Protein AF-W1YG05-F1 (afdb_monomer_lite)

Structure (mmCIF, N/CA/C/O backbone):
data_AF-W1YG05-F1
#
_entry.id   AF-W1YG05-F1
#
loop_
_atom_site.group_PDB
_atom_site.id
_atom_site.type_symbol
_atom_site.label_atom_id
_atom_site.label_alt_id
_atom_site.label_comp_id
_atom_site.label_asym_id
_atom_site.label_entity_id
_atom_site.label_seq_id
_atom_site.pdbx_PDB_ins_code
_atom_site.Cartn_x
_atom_site.Cartn_y
_atom_site.Cartn_z
_atom_site.occupancy
_atom_site.B_iso_or_equiv
_atom_site.auth_seq_id
_atom_site.auth_comp_id
_atom_site.auth_asym_id
_atom_site.auth_atom_id
_atom_site.pdbx_PDB_model_num
ATOM 1 N N . LEU A 1 1 ? -12.044 -5.659 29.227 1.00 74.81 1 LEU A N 1
ATOM 2 C CA . LEU A 1 1 ? -12.467 -5.992 27.845 1.00 74.81 1 LEU A CA 1
ATOM 3 C C . LEU A 1 1 ? -13.730 -5.254 27.378 1.00 74.81 1 LEU A C 1
ATOM 5 O O . LEU A 1 1 ? -13.878 -5.103 26.176 1.00 74.81 1 LEU A O 1
ATOM 9 N N . GLN A 1 2 ? -14.602 -4.736 28.264 1.00 90.19 2 GLN A N 1
ATOM 10 C CA . GLN A 1 2 ? -15.823 -4.007 27.854 1.00 90.19 2 GLN A CA 1
ATOM 11 C C . GLN A 1 2 ? -15.565 -2.844 26.875 1.00 90.19 2 GLN A C 1
ATOM 13 O O . GLN A 1 2 ? -16.298 -2.687 25.906 1.00 90.19 2 GLN A O 1
ATOM 18 N N . GLN A 1 3 ? -14.499 -2.061 27.085 1.00 93.12 3 GLN A N 1
ATOM 19 C CA . GLN A 1 3 ? -14.125 -0.984 26.158 1.00 93.12 3 GLN A CA 1
ATOM 20 C C . GLN A 1 3 ? -13.711 -1.514 24.778 1.00 93.12 3 GLN A C 1
ATOM 22 O O . GLN A 1 3 ? -14.113 -0.948 23.770 1.00 93.12 3 GLN A O 1
ATOM 27 N N . THR A 1 4 ? -12.947 -2.610 24.723 1.00 94.50 4 THR A N 1
ATOM 28 C CA . THR A 1 4 ? -12.506 -3.234 23.466 1.00 94.50 4 THR A CA 1
ATOM 29 C C . THR A 1 4 ? -13.691 -3.685 22.624 1.00 94.50 4 THR A C 1
ATOM 31 O O . THR A 1 4 ? -13.718 -3.386 21.440 1.00 94.50 4 THR A O 1
ATOM 34 N N . VAL A 1 5 ? -14.674 -4.348 23.243 1.00 95.75 5 VAL A N 1
ATOM 35 C CA . VAL A 1 5 ? -15.900 -4.792 22.559 1.00 95.75 5 VAL A CA 1
ATOM 36 C C . VAL A 1 5 ? -16.654 -3.588 22.003 1.00 95.75 5 VAL A C 1
ATOM 38 O O . VAL A 1 5 ? -16.897 -3.521 20.807 1.00 95.75 5 VAL A O 1
ATOM 41 N N . LYS A 1 6 ? -16.898 -2.570 22.838 1.00 95.88 6 LYS A N 1
ATOM 42 C CA . LYS A 1 6 ? -17.615 -1.360 22.416 1.00 95.88 6 LYS A CA 1
ATOM 43 C C . LYS A 1 6 ? -16.950 -0.658 21.225 1.00 95.88 6 LYS A C 1
ATOM 45 O O . LYS A 1 6 ? -17.640 -0.251 20.297 1.00 95.88 6 LYS A O 1
ATOM 50 N N . TYR A 1 7 ? -15.629 -0.480 21.253 1.00 96.50 7 TYR A N 1
ATOM 51 C CA . TYR A 1 7 ? -14.919 0.177 20.151 1.00 96.50 7 TYR A CA 1
ATOM 52 C C . TYR A 1 7 ? -14.794 -0.717 18.913 1.00 96.50 7 TYR A C 1
ATOM 54 O O . TYR A 1 7 ? -14.781 -0.197 17.800 1.00 96.50 7 TYR A O 1
ATOM 62 N N . ALA A 1 8 ? -14.726 -2.040 19.087 1.00 95.44 8 ALA A N 1
ATOM 63 C CA . ALA A 1 8 ? -14.755 -2.980 17.973 1.00 95.44 8 ALA A CA 1
ATOM 64 C C . ALA A 1 8 ? -16.102 -2.932 17.241 1.00 95.44 8 ALA A C 1
ATOM 66 O O . ALA A 1 8 ? -16.101 -2.853 16.016 1.00 95.44 8 ALA A O 1
ATOM 67 N N . ASP A 1 9 ? -17.218 -2.878 17.972 1.00 96.12 9 ASP A N 1
ATOM 68 C CA . ASP A 1 9 ? -18.557 -2.743 17.384 1.00 96.12 9 ASP A CA 1
ATOM 69 C C . ASP A 1 9 ? -18.680 -1.432 16.590 1.00 96.12 9 ASP A C 1
ATOM 71 O O . ASP A 1 9 ? -19.104 -1.433 15.437 1.00 96.12 9 ASP A O 1
ATOM 75 N N . GLN A 1 10 ? -18.199 -0.315 17.152 1.00 96.50 10 GLN A N 1
ATOM 76 C CA . GLN A 1 10 ? -18.186 0.978 16.454 1.00 96.50 10 GLN A CA 1
ATOM 77 C C . GLN A 1 10 ? -17.341 0.957 15.171 1.00 96.50 10 GLN A C 1
ATOM 79 O O . GLN A 1 10 ? -17.744 1.516 14.151 1.00 96.50 10 GLN A O 1
ATOM 84 N N . ALA A 1 11 ? -16.165 0.326 15.211 1.00 96.94 11 ALA A N 1
ATOM 85 C CA . ALA A 1 11 ? -15.314 0.185 14.033 1.00 96.94 11 ALA A 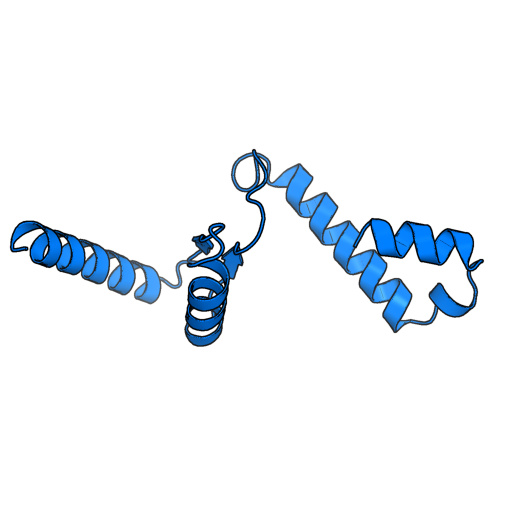CA 1
ATOM 86 C C . ALA A 1 11 ? -15.955 -0.730 12.980 1.00 96.94 11 ALA A C 1
ATOM 88 O O . ALA A 1 11 ? -15.848 -0.456 11.785 1.00 96.94 11 ALA A O 1
ATOM 89 N N . TYR A 1 12 ? -16.634 -1.793 13.415 1.00 96.25 12 TYR A N 1
ATOM 90 C CA . TYR A 1 12 ? -17.343 -2.712 12.534 1.00 96.25 12 TYR A CA 1
ATOM 91 C C . TYR A 1 12 ? -18.486 -2.015 11.793 1.00 96.25 12 TYR A C 1
ATOM 93 O O . TYR A 1 12 ? -18.567 -2.133 10.571 1.00 96.25 12 TYR A O 1
ATOM 101 N N . ASP A 1 13 ? -19.315 -1.242 12.498 1.00 97.38 13 ASP A N 1
ATOM 102 C CA . ASP A 1 13 ? -20.405 -0.481 11.880 1.00 97.38 13 ASP A CA 1
ATOM 103 C C . ASP A 1 13 ? -19.875 0.503 10.830 1.00 97.38 13 ASP A C 1
ATOM 105 O O . ASP A 1 13 ? -20.363 0.523 9.700 1.00 97.38 13 ASP A O 1
ATOM 109 N N . PHE A 1 14 ? -18.807 1.243 11.149 1.00 97.06 14 PHE A N 1
ATOM 110 C CA . PHE A 1 14 ? -18.161 2.137 10.185 1.00 97.06 14 PHE A CA 1
ATOM 111 C C . PHE A 1 14 ? -17.643 1.387 8.950 1.00 97.06 14 PHE A C 1
ATOM 113 O O . PHE A 1 14 ? -17.847 1.831 7.822 1.00 97.06 14 PHE A O 1
ATOM 120 N N . MET A 1 15 ? -16.981 0.245 9.150 1.00 96.19 15 MET A N 1
ATOM 121 C CA . MET A 1 15 ? -16.439 -0.559 8.053 1.00 96.19 15 MET A CA 1
ATOM 122 C C . MET A 1 15 ? -17.534 -1.150 7.167 1.00 96.19 15 MET A C 1
ATOM 124 O O . MET A 1 15 ? -17.372 -1.178 5.947 1.00 96.19 15 MET A O 1
ATOM 128 N N . ARG A 1 16 ? -18.650 -1.594 7.757 1.00 95.75 16 ARG A N 1
ATOM 129 C CA . ARG A 1 16 ? -19.825 -2.075 7.022 1.00 95.75 16 ARG A CA 1
ATOM 130 C C . ARG A 1 16 ? -20.388 -0.970 6.136 1.00 95.75 16 ARG A C 1
ATOM 132 O O . ARG A 1 16 ? -20.614 -1.200 4.951 1.00 95.75 16 ARG A O 1
ATOM 139 N N . ASP A 1 17 ? -20.579 0.219 6.696 1.00 97.31 17 ASP A N 1
ATOM 140 C C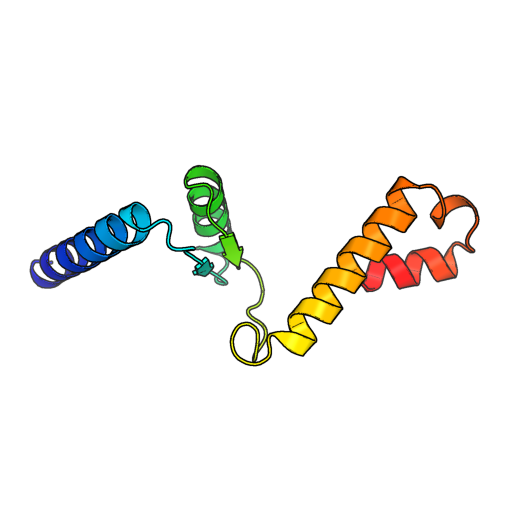A . ASP A 1 17 ? -21.153 1.345 5.966 1.00 97.31 17 ASP A CA 1
ATOM 141 C C . ASP A 1 17 ? -20.186 1.845 4.875 1.00 97.31 17 ASP 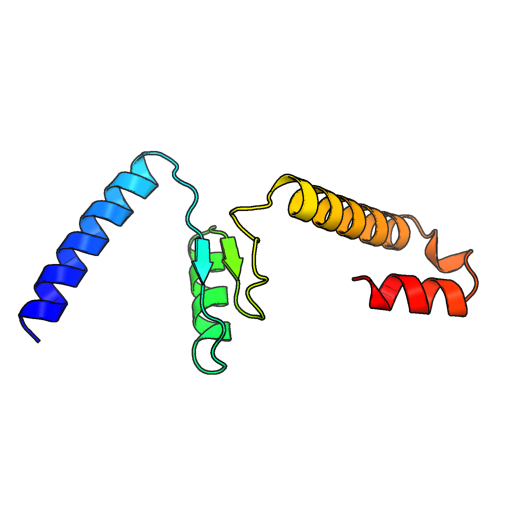A C 1
ATOM 143 O O . ASP A 1 17 ? -20.611 2.149 3.763 1.00 97.31 17 ASP A O 1
ATOM 147 N N . ALA A 1 18 ? -18.874 1.865 5.132 1.00 96.31 18 ALA A N 1
ATOM 148 C CA . ALA A 1 18 ? -17.864 2.190 4.123 1.00 96.31 18 ALA A CA 1
ATOM 149 C C . ALA A 1 18 ? -17.854 1.173 2.968 1.00 96.31 18 ALA A C 1
ATOM 151 O O . ALA A 1 18 ? -17.850 1.567 1.802 1.00 96.31 18 ALA A O 1
ATOM 152 N N . ALA A 1 19 ? -17.904 -0.125 3.280 1.00 94.56 19 ALA A N 1
ATOM 153 C CA . ALA A 1 19 ? -17.961 -1.183 2.275 1.00 94.56 19 ALA A CA 1
ATOM 154 C C . ALA A 1 19 ? -19.245 -1.114 1.433 1.00 94.56 19 ALA A C 1
ATOM 156 O O . ALA A 1 19 ? -19.187 -1.308 0.224 1.00 94.56 19 ALA A O 1
ATOM 157 N N . ALA A 1 20 ? -20.387 -0.775 2.042 1.00 96.06 20 ALA A N 1
ATOM 158 C CA . ALA A 1 20 ? -21.651 -0.578 1.327 1.00 96.06 20 ALA A CA 1
ATOM 159 C C . ALA A 1 20 ? -21.623 0.615 0.350 1.00 96.06 20 ALA A C 1
ATOM 161 O O . ALA A 1 20 ? -22.423 0.658 -0.579 1.00 96.06 20 ALA A O 1
ATOM 162 N N . ASN A 1 21 ? -20.706 1.567 0.553 1.00 96.25 21 ASN A N 1
ATOM 163 C CA . ASN A 1 21 ? -20.478 2.717 -0.323 1.00 96.25 21 ASN A CA 1
ATOM 164 C C . ASN A 1 21 ? -19.301 2.503 -1.298 1.00 96.25 21 ASN A C 1
ATOM 166 O O . ASN A 1 21 ? -18.733 3.481 -1.787 1.00 96.25 21 ASN A O 1
ATOM 170 N N . ASP A 1 22 ? -18.892 1.251 -1.536 1.00 93.94 22 ASP A N 1
ATOM 171 C CA . ASP A 1 22 ? -17.770 0.880 -2.414 1.00 93.94 22 ASP A CA 1
ATOM 172 C C . ASP A 1 22 ? -16.441 1.575 -2.055 1.00 93.94 22 ASP A C 1
ATOM 174 O O . ASP A 1 22 ? -15.580 1.828 -2.906 1.00 93.94 22 ASP A O 1
ATOM 178 N N . ALA A 1 23 ? -16.246 1.903 -0.773 1.00 94.88 23 ALA A N 1
ATOM 179 C CA . ALA A 1 23 ? -15.009 2.519 -0.325 1.00 94.88 23 ALA A CA 1
ATOM 180 C C . ALA A 1 23 ? -13.827 1.553 -0.482 1.00 94.88 23 ALA A C 1
ATOM 182 O O . ALA A 1 23 ? -13.892 0.371 -0.139 1.00 94.88 23 ALA A O 1
ATOM 183 N N . VAL A 1 24 ? -12.700 2.093 -0.944 1.00 94.38 24 VAL A N 1
ATOM 184 C CA . VAL A 1 24 ? -11.447 1.346 -1.039 1.00 94.38 24 VAL A CA 1
ATOM 185 C C . VAL A 1 24 ? -10.751 1.340 0.319 1.00 94.38 24 VAL A C 1
ATOM 187 O O . VAL A 1 24 ? -10.416 2.396 0.860 1.00 94.38 24 VAL A O 1
ATOM 190 N N . ILE A 1 25 ? -10.491 0.147 0.849 1.00 95.44 25 ILE A N 1
ATOM 191 C CA . ILE A 1 25 ? -9.872 -0.053 2.159 1.00 95.44 25 ILE A CA 1
ATOM 192 C C . ILE A 1 25 ? -8.418 -0.489 1.966 1.00 95.44 25 ILE A C 1
ATOM 194 O O . ILE A 1 25 ? -8.111 -1.375 1.168 1.00 95.44 25 ILE A O 1
ATOM 198 N N . LEU A 1 26 ? -7.513 0.131 2.725 1.00 95.62 26 LEU A N 1
ATOM 199 C CA . LEU A 1 26 ? -6.093 -0.208 2.729 1.00 95.62 26 LEU A CA 1
ATOM 200 C C . LEU A 1 26 ? -5.700 -0.860 4.055 1.00 95.62 26 LEU A C 1
ATOM 202 O O . LEU A 1 26 ? -5.689 -0.219 5.104 1.00 95.62 26 LEU A O 1
ATOM 206 N N . PHE A 1 27 ? -5.310 -2.124 3.983 1.00 96.81 27 PHE A N 1
ATOM 207 C CA . PHE A 1 27 ? -4.793 -2.897 5.101 1.00 96.81 27 PHE A CA 1
ATOM 208 C C . PHE A 1 27 ? -3.297 -2.617 5.296 1.00 96.81 27 PHE A C 1
ATOM 210 O O . PHE A 1 27 ? -2.520 -2.644 4.343 1.00 96.81 27 PHE A O 1
ATOM 217 N N . VAL A 1 28 ? -2.852 -2.342 6.525 1.00 96.50 28 VAL A N 1
ATOM 218 C CA . VAL A 1 28 ? -1.445 -1.999 6.794 1.00 96.50 28 VAL A CA 1
ATOM 219 C C . VAL A 1 28 ? -0.918 -2.789 7.981 1.00 96.50 28 VAL A C 1
ATOM 221 O O . VAL A 1 28 ? -1.415 -2.664 9.097 1.00 96.50 28 VAL A O 1
ATOM 224 N N . GLY A 1 29 ? 0.136 -3.569 7.753 1.00 96.62 29 GLY A N 1
ATOM 225 C CA . GLY A 1 29 ? 0.739 -4.418 8.775 1.00 96.62 29 GLY A CA 1
ATOM 226 C C . GLY A 1 29 ? 2.171 -4.778 8.434 1.00 96.62 29 GLY A C 1
ATOM 227 O O . GLY A 1 29 ? 2.423 -5.782 7.793 1.00 96.62 29 GLY A O 1
ATOM 228 N N . THR A 1 30 ? 3.124 -3.966 8.880 1.00 95.56 30 THR A N 1
ATOM 229 C CA . THR A 1 30 ? 4.541 -4.091 8.488 1.00 95.56 30 THR A CA 1
ATOM 230 C C . THR A 1 30 ? 5.380 -4.929 9.459 1.00 95.56 30 THR A C 1
ATOM 232 O O . THR A 1 30 ? 6.552 -5.216 9.213 1.00 95.56 30 THR A O 1
ATOM 235 N N . LYS A 1 31 ? 4.801 -5.302 10.607 1.00 96.31 31 LYS A N 1
ATOM 236 C CA . LYS A 1 31 ? 5.460 -6.148 11.609 1.00 96.31 31 LYS A CA 1
ATOM 237 C C . LYS A 1 31 ? 5.483 -7.590 11.123 1.00 96.31 31 LYS A C 1
ATOM 239 O O . LYS A 1 31 ? 4.472 -8.074 10.629 1.00 96.31 31 LYS A O 1
ATOM 244 N N . LYS A 1 32 ? 6.583 -8.308 11.374 1.00 93.62 32 LYS A N 1
ATOM 245 C CA . LYS A 1 32 ? 6.746 -9.714 10.959 1.00 93.62 32 LYS A CA 1
ATOM 246 C C . LYS A 1 32 ? 5.587 -10.616 11.398 1.00 93.62 32 LYS A C 1
ATOM 248 O O . LYS A 1 32 ? 5.180 -11.476 10.641 1.00 93.62 32 LYS A O 1
ATOM 253 N N . GLN A 1 33 ? 5.036 -10.394 12.591 1.00 94.94 33 GLN A N 1
ATOM 254 C CA . GLN A 1 33 ? 3.928 -11.188 13.137 1.00 94.94 33 GLN A CA 1
ATOM 255 C C . GLN A 1 33 ? 2.574 -10.895 12.474 1.00 94.94 33 GLN A C 1
ATOM 257 O O . GLN A 1 33 ? 1.652 -11.687 12.612 1.00 94.94 33 GLN A O 1
ATOM 262 N N . ALA A 1 34 ? 2.434 -9.742 11.818 1.00 94.56 34 ALA A N 1
ATOM 263 C CA . ALA A 1 34 ? 1.180 -9.283 11.224 1.00 94.56 34 ALA A CA 1
ATOM 264 C C . ALA A 1 34 ? 1.217 -9.274 9.690 1.00 94.56 34 ALA A C 1
ATOM 266 O O . ALA A 1 34 ? 0.164 -9.224 9.070 1.00 94.56 34 ALA A O 1
ATOM 267 N N . ALA A 1 35 ? 2.405 -9.305 9.082 1.00 95.12 35 ALA A N 1
ATOM 268 C CA . ALA A 1 35 ? 2.583 -9.135 7.644 1.00 95.12 35 ALA A CA 1
ATOM 269 C C . ALA A 1 35 ? 1.809 -10.174 6.823 1.00 95.12 35 ALA A C 1
ATOM 271 O O . ALA A 1 35 ? 1.115 -9.806 5.875 1.00 95.12 35 ALA A O 1
ATOM 272 N N . ASP A 1 36 ? 1.893 -11.445 7.214 1.00 96.00 36 ASP A N 1
ATOM 273 C CA . ASP A 1 36 ? 1.235 -12.531 6.487 1.00 96.00 36 ASP A CA 1
ATOM 274 C C . ASP A 1 36 ? -0.281 -12.499 6.709 1.00 96.00 36 ASP A C 1
ATOM 276 O O . ASP A 1 36 ? -1.038 -12.480 5.744 1.00 96.00 36 ASP A O 1
ATOM 280 N N . ALA A 1 37 ? -0.724 -12.351 7.963 1.00 97.00 37 ALA A N 1
ATOM 281 C CA . ALA A 1 37 ? -2.145 -12.275 8.311 1.00 97.00 37 ALA A CA 1
ATOM 282 C C . ALA A 1 37 ? -2.863 -11.098 7.625 1.00 97.00 37 ALA A C 1
ATOM 284 O O . ALA A 1 37 ? -3.978 -11.233 7.132 1.00 97.00 37 ALA A O 1
ATOM 285 N N . VAL A 1 38 ? -2.216 -9.930 7.563 1.00 96.88 38 VAL A N 1
ATOM 286 C CA . VAL A 1 38 ? -2.777 -8.741 6.908 1.00 96.88 38 VAL A CA 1
ATOM 287 C C . VAL A 1 38 ? -2.874 -8.930 5.396 1.00 96.88 38 VAL A C 1
ATOM 289 O O . VAL A 1 38 ? -3.852 -8.487 4.798 1.00 96.88 38 VAL A O 1
ATOM 292 N N . ALA A 1 39 ? -1.885 -9.576 4.775 1.00 97.00 39 ALA A N 1
ATOM 293 C CA . ALA A 1 39 ? -1.923 -9.862 3.345 1.00 97.00 39 ALA A CA 1
ATOM 294 C C . ALA A 1 39 ? -3.018 -10.882 3.002 1.00 97.00 39 ALA A C 1
ATOM 296 O O . ALA A 1 39 ? -3.788 -10.659 2.071 1.00 97.00 39 ALA A O 1
ATOM 297 N N . GLU A 1 40 ? -3.112 -11.965 3.772 1.00 97.50 40 GLU A N 1
ATOM 298 C CA . GLU A 1 40 ? -4.102 -13.023 3.574 1.00 97.50 40 GLU A CA 1
ATOM 299 C C . GLU A 1 40 ? -5.536 -12.491 3.685 1.00 97.50 40 GLU A C 1
ATOM 301 O O . GLU A 1 40 ? -6.337 -12.671 2.766 1.00 97.50 40 GLU A O 1
ATOM 306 N N . GLU A 1 41 ? -5.850 -11.762 4.759 1.00 96.69 41 GLU A N 1
ATOM 307 C CA . GLU A 1 41 ? -7.206 -11.248 4.976 1.00 96.69 41 GLU A CA 1
ATOM 308 C C . GLU A 1 41 ? -7.580 -10.142 3.982 1.00 96.69 41 GLU A C 1
ATOM 310 O O . GLU A 1 41 ? -8.725 -10.078 3.534 1.00 96.69 41 GLU A O 1
ATOM 315 N N . ALA A 1 42 ? -6.626 -9.303 3.566 1.00 96.88 42 ALA A N 1
ATOM 316 C CA . ALA A 1 42 ? -6.885 -8.304 2.532 1.00 96.88 42 ALA A CA 1
ATOM 317 C C . ALA A 1 42 ? -7.200 -8.953 1.177 1.00 96.88 42 ALA A C 1
ATOM 319 O O . ALA A 1 42 ? -8.154 -8.546 0.515 1.00 96.88 42 ALA A O 1
ATOM 320 N N . VAL A 1 43 ? -6.451 -9.992 0.785 1.00 96.94 43 VAL A N 1
ATOM 321 C CA . VAL A 1 43 ? -6.717 -10.752 -0.447 1.00 96.94 43 VAL A CA 1
ATOM 322 C C . VAL A 1 43 ? -8.073 -11.448 -0.368 1.00 96.94 43 VAL A C 1
ATOM 324 O O . VAL A 1 43 ? -8.853 -11.367 -1.316 1.00 96.94 43 VAL A O 1
ATOM 327 N N . ARG A 1 44 ? -8.394 -12.070 0.771 1.00 96.69 44 ARG A N 1
ATOM 328 C CA . ARG A 1 44 ? -9.696 -12.705 1.009 1.00 96.69 44 ARG A CA 1
ATOM 329 C C . ARG A 1 44 ? -10.856 -11.709 0.924 1.00 96.69 44 ARG A C 1
ATOM 331 O O . ARG A 1 44 ? -11.911 -12.054 0.400 1.00 96.69 44 ARG A O 1
ATOM 338 N N . ALA A 1 45 ? -10.659 -10.488 1.415 1.00 94.06 45 ALA A N 1
ATOM 339 C CA . ALA A 1 45 ? -11.640 -9.408 1.346 1.00 94.06 45 ALA A CA 1
ATOM 340 C C . ALA A 1 45 ? -11.670 -8.681 -0.015 1.00 94.06 45 ALA A C 1
ATOM 342 O O . ALA A 1 45 ? -12.509 -7.803 -0.210 1.00 94.06 45 ALA A O 1
ATOM 343 N N . GLY A 1 46 ? -10.764 -9.003 -0.948 1.00 94.88 46 GLY A N 1
ATOM 344 C CA . GLY A 1 46 ? -10.647 -8.314 -2.238 1.00 94.88 46 GLY A CA 1
ATOM 345 C C . GLY A 1 46 ? -10.154 -6.865 -2.131 1.00 94.88 46 GLY A C 1
ATOM 346 O O . GLY A 1 46 ? -10.454 -6.048 -2.998 1.00 94.88 46 GLY A O 1
ATOM 347 N N . GLN A 1 47 ? -9.426 -6.530 -1.065 1.00 96.00 47 GLN A N 1
ATOM 348 C CA . GLN A 1 47 ? -8.945 -5.182 -0.755 1.00 96.00 47 GLN A CA 1
ATOM 349 C C . GLN A 1 47 ? -7.416 -5.079 -0.875 1.00 96.00 47 GLN A C 1
ATOM 351 O O . GLN A 1 47 ? -6.700 -6.069 -1.033 1.00 96.00 47 GLN A O 1
ATOM 356 N N . TYR A 1 48 ? -6.892 -3.854 -0.813 1.00 95.62 48 TYR A N 1
ATOM 357 C CA . TYR A 1 48 ? -5.463 -3.585 -0.991 1.00 95.62 48 TYR A CA 1
ATOM 358 C C . TYR A 1 48 ? -4.708 -3.644 0.340 1.00 95.62 48 TYR A C 1
ATOM 360 O O . TYR A 1 48 ? -5.266 -3.343 1.395 1.00 95.62 48 TYR A O 1
ATOM 368 N N . PHE A 1 49 ? -3.411 -3.969 0.301 1.00 96.94 49 PHE A N 1
ATOM 369 C CA . PHE A 1 49 ? -2.589 -4.055 1.509 1.00 96.94 49 PHE A CA 1
ATOM 370 C C . PHE A 1 49 ? -1.145 -3.576 1.335 1.00 96.94 49 PHE A C 1
ATOM 372 O O . PHE A 1 49 ? -0.589 -3.557 0.238 1.00 96.94 49 PHE A O 1
ATOM 379 N N . ILE A 1 50 ? -0.520 -3.233 2.464 1.00 96.00 50 ILE A N 1
ATOM 380 C CA . ILE A 1 50 ? 0.919 -3.007 2.619 1.00 96.00 50 ILE A CA 1
ATOM 381 C C . ILE A 1 50 ? 1.404 -3.829 3.817 1.00 96.00 50 ILE A C 1
ATOM 383 O O . ILE A 1 50 ? 1.163 -3.474 4.973 1.00 96.00 50 ILE A O 1
ATOM 387 N N . ASN A 1 51 ? 2.126 -4.913 3.533 1.00 96.12 51 ASN A N 1
ATOM 388 C CA . ASN A 1 51 ? 2.698 -5.813 4.541 1.00 96.12 51 ASN A CA 1
ATOM 389 C C . ASN A 1 51 ? 4.231 -5.720 4.683 1.00 96.12 51 ASN A C 1
ATOM 391 O O . ASN A 1 51 ? 4.820 -6.320 5.576 1.00 96.12 51 ASN A O 1
ATOM 395 N N . HIS A 1 52 ? 4.887 -4.948 3.814 1.00 92.25 52 HIS A N 1
ATOM 396 C CA . HIS A 1 52 ? 6.329 -4.703 3.856 1.00 92.25 52 HIS A CA 1
ATOM 397 C C . HIS A 1 52 ? 6.617 -3.323 4.454 1.00 92.25 52 HIS A C 1
ATOM 399 O O . HIS A 1 52 ? 6.163 -2.999 5.543 1.00 92.25 52 HIS A O 1
ATOM 405 N N . ARG A 1 53 ? 7.382 -2.471 3.770 1.00 93.06 53 ARG A N 1
ATOM 406 C CA . ARG A 1 53 ? 7.725 -1.136 4.255 1.00 93.06 53 ARG A CA 1
ATOM 407 C C . ARG A 1 53 ? 6.698 -0.113 3.780 1.00 93.06 53 ARG A C 1
ATOM 409 O O . ARG A 1 53 ? 6.519 0.071 2.581 1.00 93.06 53 ARG A O 1
ATOM 416 N N . TRP A 1 54 ? 6.120 0.634 4.718 1.00 92.50 54 TRP A N 1
ATOM 417 C CA . TRP A 1 54 ? 5.382 1.852 4.398 1.00 92.50 54 TRP A CA 1
ATOM 418 C C . TRP A 1 54 ? 6.363 2.970 4.034 1.00 92.50 54 TRP A C 1
ATOM 420 O O . TRP A 1 54 ? 7.185 3.384 4.857 1.00 92.50 54 TRP A O 1
ATOM 430 N N . LEU A 1 55 ? 6.302 3.456 2.796 1.00 90.88 55 LEU A N 1
ATOM 431 C CA . LEU A 1 55 ? 7.115 4.589 2.368 1.00 90.88 55 LEU A CA 1
ATOM 432 C C . LEU A 1 55 ? 6.447 5.895 2.812 1.00 90.88 55 LEU A C 1
ATOM 434 O O . LEU A 1 55 ? 5.248 6.104 2.612 1.00 90.88 55 LEU A O 1
ATOM 438 N N . GLY A 1 56 ? 7.223 6.796 3.412 1.00 93.19 56 GLY A N 1
ATOM 439 C CA . GLY A 1 56 ? 6.739 8.140 3.721 1.00 93.19 56 GLY A CA 1
ATOM 440 C C . GLY A 1 56 ? 6.225 8.815 2.447 1.00 93.19 56 GLY A C 1
ATOM 441 O O . GLY A 1 56 ? 6.882 8.761 1.410 1.00 93.19 56 GLY A O 1
ATOM 442 N N . GLY A 1 57 ? 5.031 9.404 2.509 1.00 93.00 57 GLY A N 1
ATOM 443 C CA . GLY A 1 57 ? 4.401 10.024 1.343 1.00 93.00 57 GLY A CA 1
ATOM 444 C C . GLY A 1 57 ? 3.567 9.093 0.459 1.00 93.00 57 GLY A C 1
ATOM 445 O O . GLY A 1 57 ? 3.102 9.549 -0.578 1.00 93.00 57 GLY A O 1
ATOM 446 N N . THR A 1 58 ? 3.333 7.831 0.851 1.00 91.25 58 THR A N 1
ATOM 447 C CA . THR A 1 58 ? 2.525 6.881 0.050 1.00 91.25 58 THR A CA 1
ATOM 448 C C . THR A 1 58 ? 1.134 7.430 -0.297 1.00 91.25 58 THR A C 1
ATOM 450 O O . THR A 1 58 ? 0.705 7.312 -1.440 1.00 91.25 58 THR A O 1
ATOM 453 N N . LEU A 1 59 ? 0.457 8.076 0.660 1.00 92.56 59 LEU A N 1
ATOM 454 C CA . LEU A 1 59 ? -0.863 8.684 0.435 1.00 92.56 59 LEU A CA 1
ATOM 455 C C . LEU A 1 59 ? -0.793 10.177 0.092 1.00 92.56 59 LEU A C 1
ATOM 457 O O . LEU A 1 59 ? -1.621 10.676 -0.659 1.00 92.56 59 LEU A O 1
ATOM 461 N N . THR A 1 60 ? 0.193 10.904 0.624 1.00 95.19 60 THR A N 1
ATOM 462 C CA . THR A 1 60 ? 0.255 12.369 0.489 1.00 95.19 60 THR A CA 1
ATOM 463 C C . THR A 1 60 ? 1.004 12.842 -0.758 1.00 95.19 60 THR A C 1
ATOM 465 O O . THR A 1 60 ? 0.767 13.952 -1.219 1.00 95.19 60 THR A O 1
ATOM 468 N N . ASN A 1 61 ? 1.879 12.014 -1.341 1.00 94.50 61 ASN A N 1
ATOM 469 C CA . ASN A 1 61 ? 2.607 12.306 -2.579 1.00 94.50 61 ASN A CA 1
ATOM 470 C C . ASN A 1 61 ? 2.216 11.328 -3.697 1.00 94.50 61 ASN A C 1
ATOM 472 O O . ASN A 1 61 ? 3.040 10.583 -4.240 1.00 94.50 61 ASN A O 1
ATOM 476 N N . TRP A 1 62 ? 0.931 11.333 -4.045 1.00 92.25 62 TRP A N 1
ATOM 477 C CA . TRP A 1 62 ? 0.380 10.391 -5.013 1.00 92.25 62 TRP A CA 1
ATOM 478 C C . TRP A 1 62 ? 0.999 10.526 -6.411 1.00 92.25 62 TRP A C 1
ATOM 480 O O . TRP A 1 62 ? 1.304 9.517 -7.039 1.00 92.25 62 TRP A O 1
ATOM 490 N N . GLY A 1 63 ? 1.298 11.748 -6.868 1.00 94.50 63 GLY A N 1
ATOM 491 C CA . GLY A 1 63 ? 1.893 11.974 -8.192 1.00 94.50 63 GLY A CA 1
ATOM 492 C C . GLY A 1 63 ? 3.240 11.266 -8.389 1.00 94.50 63 GLY A C 1
ATOM 493 O O . GLY A 1 63 ? 3.499 10.699 -9.452 1.00 94.50 63 GLY A O 1
ATOM 494 N N . THR A 1 64 ? 4.096 11.227 -7.362 1.00 93.94 64 THR A N 1
ATOM 495 C CA . THR A 1 64 ? 5.359 10.471 -7.426 1.00 93.94 64 THR A CA 1
ATOM 496 C C . THR A 1 64 ? 5.131 8.966 -7.313 1.00 93.94 64 THR A C 1
ATOM 498 O O . THR A 1 64 ? 5.785 8.194 -8.017 1.00 93.94 64 THR A O 1
ATOM 501 N N . ILE A 1 65 ? 4.203 8.533 -6.457 1.00 93.31 65 ILE A N 1
ATOM 502 C CA . ILE A 1 65 ? 3.877 7.111 -6.289 1.00 93.31 65 ILE A CA 1
ATOM 50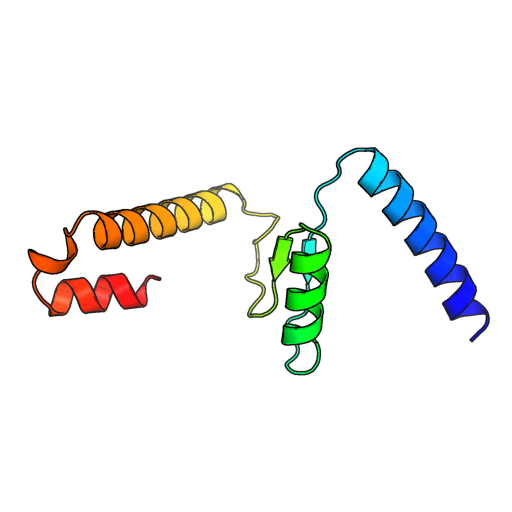3 C C . ILE A 1 65 ? 3.304 6.524 -7.584 1.00 93.31 65 ILE A C 1
ATOM 505 O O . ILE A 1 65 ? 3.767 5.475 -8.027 1.00 93.31 65 ILE A O 1
ATOM 509 N N . GLN A 1 66 ? 2.403 7.236 -8.264 1.00 92.88 66 GLN A N 1
ATOM 510 C CA . GLN A 1 66 ? 1.859 6.830 -9.561 1.00 92.88 66 GLN A CA 1
ATOM 511 C C . GLN A 1 66 ? 2.952 6.634 -10.612 1.00 92.88 66 GLN A C 1
ATOM 513 O O . GLN A 1 66 ? 2.943 5.624 -11.313 1.00 92.88 66 GLN A O 1
ATOM 518 N N . LYS A 1 67 ? 3.930 7.548 -10.695 1.00 95.19 67 LYS A N 1
ATOM 519 C CA . LYS A 1 67 ? 5.072 7.406 -11.616 1.00 95.19 67 LYS A CA 1
ATOM 520 C C . LYS A 1 67 ? 5.888 6.146 -11.322 1.00 95.19 67 LYS A C 1
ATOM 522 O O . LYS A 1 67 ? 6.280 5.445 -12.250 1.00 95.19 67 LYS A O 1
ATOM 527 N N . ARG A 1 68 ? 6.109 5.819 -10.043 1.00 92.44 68 ARG A N 1
ATOM 528 C CA . ARG A 1 68 ? 6.806 4.581 -9.652 1.00 92.44 68 ARG A CA 1
ATOM 529 C C . ARG A 1 68 ? 6.003 3.328 -10.000 1.00 92.44 68 ARG A C 1
ATOM 531 O O . ARG A 1 68 ? 6.580 2.372 -10.503 1.00 92.44 68 ARG A O 1
ATOM 538 N N . ILE A 1 69 ? 4.685 3.348 -9.798 1.00 93.06 69 ILE A N 1
ATOM 539 C CA . ILE A 1 69 ? 3.798 2.243 -10.194 1.00 93.06 69 ILE A CA 1
ATOM 540 C C . ILE A 1 69 ? 3.807 2.064 -11.717 1.00 93.06 69 ILE A C 1
ATOM 542 O O . ILE A 1 69 ? 3.894 0.937 -12.199 1.00 93.06 69 ILE A O 1
ATOM 546 N N . ALA A 1 70 ? 3.750 3.156 -12.484 1.00 95.56 70 ALA A N 1
ATOM 547 C CA . ALA A 1 70 ? 3.821 3.108 -13.943 1.00 95.56 70 ALA A CA 1
ATOM 548 C C . ALA A 1 70 ? 5.149 2.501 -14.418 1.00 95.56 70 ALA A C 1
ATOM 550 O O . ALA A 1 70 ? 5.140 1.605 -15.259 1.00 95.56 70 ALA A O 1
ATOM 551 N N . ARG A 1 71 ? 6.270 2.909 -13.810 1.00 95.00 71 ARG A N 1
ATOM 552 C CA . ARG A 1 71 ? 7.589 2.330 -14.088 1.00 95.00 71 ARG A CA 1
ATOM 553 C C . ARG A 1 71 ? 7.650 0.836 -13.763 1.00 95.00 71 ARG A C 1
ATOM 555 O O . ARG A 1 71 ? 8.188 0.068 -14.550 1.00 95.00 71 ARG A O 1
ATOM 562 N N . LEU A 1 72 ? 7.067 0.404 -12.644 1.00 94.44 72 LEU A N 1
ATOM 563 C CA . LEU A 1 72 ? 6.990 -1.017 -12.296 1.00 94.44 72 LEU A CA 1
ATOM 564 C C . LEU A 1 72 ? 6.200 -1.818 -13.344 1.00 94.44 72 LEU A C 1
ATOM 566 O O . LEU A 1 72 ? 6.622 -2.904 -13.733 1.00 94.44 72 LEU A O 1
ATOM 570 N N . LYS A 1 73 ? 5.065 -1.286 -13.817 1.00 94.50 73 LYS A N 1
ATOM 571 C CA . LYS A 1 73 ? 4.254 -1.921 -14.870 1.00 94.50 73 LYS A CA 1
ATOM 572 C C . LYS A 1 73 ? 4.999 -2.000 -16.201 1.00 94.50 73 LYS A C 1
ATOM 574 O O . LYS A 1 73 ? 4.914 -3.015 -16.878 1.00 94.50 73 LYS A O 1
ATOM 579 N N . GLU A 1 74 ? 5.737 -0.953 -16.558 1.00 94.38 74 GLU A N 1
ATOM 580 C CA . GLU A 1 74 ? 6.581 -0.935 -17.755 1.00 94.38 74 GLU A CA 1
ATOM 581 C C . GLU A 1 74 ? 7.654 -2.029 -17.703 1.00 94.38 74 GLU A C 1
ATOM 583 O O . GLU A 1 74 ? 7.785 -2.784 -18.659 1.00 94.38 74 GLU A O 1
ATOM 588 N N . ILE A 1 75 ? 8.360 -2.164 -16.573 1.00 93.81 75 ILE A N 1
ATOM 589 C CA . ILE A 1 75 ? 9.384 -3.204 -16.387 1.00 93.81 75 ILE A CA 1
ATOM 590 C C . ILE A 1 75 ? 8.770 -4.604 -16.516 1.00 93.81 75 ILE A C 1
ATOM 592 O O . ILE A 1 75 ? 9.343 -5.445 -17.199 1.00 93.81 75 ILE A O 1
ATOM 596 N N . LYS A 1 76 ? 7.595 -4.849 -15.917 1.00 93.06 76 LYS A N 1
ATOM 597 C CA . LYS A 1 76 ? 6.886 -6.132 -16.068 1.00 93.06 76 LYS A CA 1
ATOM 598 C C . LYS A 1 76 ? 6.489 -6.411 -17.518 1.00 93.06 76 LYS A C 1
ATOM 600 O O . LYS A 1 76 ? 6.666 -7.525 -17.986 1.00 93.06 76 LYS A O 1
ATOM 605 N N . ARG A 1 77 ? 6.024 -5.395 -18.251 1.00 94.25 77 ARG A N 1
ATOM 606 C CA . ARG A 1 77 ? 5.682 -5.541 -19.672 1.00 94.25 77 ARG A CA 1
ATOM 607 C C . ARG A 1 77 ? 6.905 -5.902 -20.522 1.00 94.25 77 ARG A C 1
ATOM 609 O O . ARG A 1 77 ? 6.791 -6.782 -21.357 1.00 94.25 77 ARG A O 1
ATOM 616 N N . MET A 1 78 ? 8.054 -5.266 -20.272 1.00 92.00 78 MET A N 1
ATOM 617 C CA . MET A 1 78 ? 9.324 -5.582 -20.951 1.00 92.00 78 MET A CA 1
ATOM 618 C C . MET A 1 78 ? 9.825 -7.011 -20.669 1.00 92.00 78 MET A C 1
ATOM 620 O O . MET A 1 78 ? 10.607 -7.573 -21.434 1.00 92.00 78 MET A O 1
ATOM 624 N N . GLU A 1 79 ? 9.450 -7.574 -19.519 1.00 90.12 79 GLU A N 1
ATOM 625 C CA . GLU A 1 79 ? 9.739 -8.967 -19.171 1.00 90.12 79 GLU A CA 1
ATOM 626 C C . GLU A 1 79 ? 8.796 -9.911 -19.939 1.00 90.12 79 GLU A C 1
ATOM 628 O O . GLU A 1 79 ? 9.252 -10.880 -20.537 1.00 90.12 79 GLU A O 1
ATOM 633 N N . GLU A 1 80 ? 7.498 -9.593 -19.981 1.00 92.38 80 GLU A N 1
ATOM 634 C CA . GLU A 1 80 ? 6.460 -10.382 -20.664 1.00 92.38 80 GLU A CA 1
ATOM 635 C C . GLU A 1 80 ? 6.587 -10.379 -22.198 1.00 92.38 80 GLU A C 1
ATOM 637 O O . GLU A 1 80 ? 6.284 -11.384 -22.837 1.00 92.38 80 GLU A O 1
ATOM 642 N N . ASP A 1 81 ? 7.031 -9.271 -22.801 1.00 93.38 81 ASP A N 1
ATOM 643 C CA . ASP A 1 81 ? 7.169 -9.119 -24.258 1.00 93.38 81 ASP A CA 1
ATOM 644 C C . ASP A 1 81 ? 8.508 -9.636 -24.825 1.00 93.38 81 ASP A C 1
ATOM 646 O O . ASP A 1 81 ? 8.746 -9.548 -26.031 1.00 93.38 81 ASP A O 1
ATOM 650 N N . GLY A 1 82 ? 9.375 -10.194 -23.972 1.00 89.06 82 GLY A N 1
ATOM 651 C CA . GLY A 1 82 ? 10.666 -10.759 -24.369 1.00 89.06 82 GLY A CA 1
ATOM 652 C C . GLY A 1 82 ? 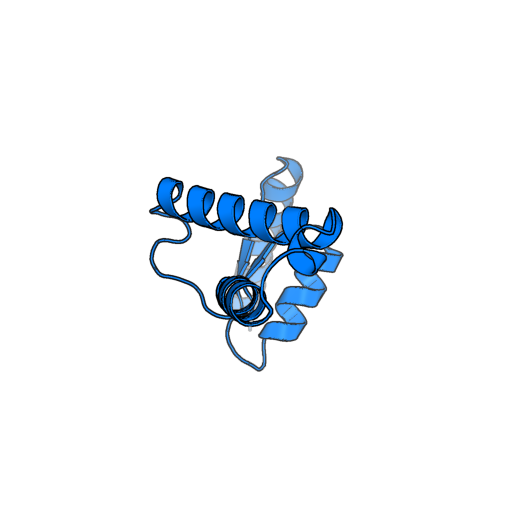11.778 -9.726 -24.577 1.00 89.06 82 GLY A C 1
ATOM 653 O O . GLY A 1 82 ? 12.891 -10.100 -24.948 1.00 89.06 82 GLY A O 1
ATOM 654 N N . THR A 1 83 ? 11.550 -8.437 -24.286 1.00 88.69 83 THR A N 1
ATOM 655 C CA . THR A 1 83 ? 12.598 -7.401 -24.382 1.00 88.69 83 THR A CA 1
ATOM 656 C C . THR A 1 83 ? 13.819 -7.745 -23.520 1.00 88.69 83 THR A C 1
ATOM 658 O O . THR A 1 83 ? 14.952 -7.420 -23.870 1.00 88.69 83 THR A O 1
ATOM 661 N N . PHE A 1 84 ? 13.636 -8.452 -22.405 1.00 89.88 84 PHE A N 1
ATOM 662 C CA . PHE A 1 84 ? 14.751 -8.884 -21.555 1.00 89.88 84 PHE A CA 1
ATOM 663 C C . PHE A 1 84 ? 15.709 -9.863 -22.250 1.00 89.88 84 PHE A C 1
ATOM 665 O O . PHE A 1 84 ? 16.884 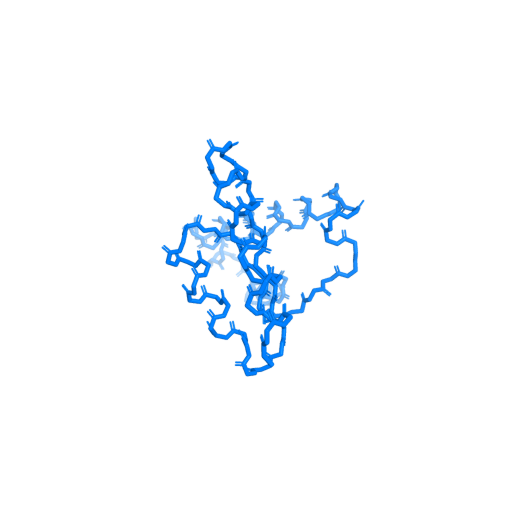-9.910 -21.890 1.00 89.88 84 PHE A O 1
ATOM 672 N N . GLU A 1 85 ? 15.247 -10.617 -23.248 1.00 89.56 85 GLU A N 1
ATOM 673 C CA . GLU A 1 85 ? 16.063 -11.609 -23.957 1.00 89.56 85 GLU A CA 1
ATOM 674 C C . GLU A 1 85 ? 17.046 -10.964 -24.942 1.00 89.56 85 GLU A C 1
ATOM 676 O O . GLU A 1 85 ? 18.115 -11.517 -25.206 1.00 89.56 85 GLU A O 1
ATOM 681 N N . VAL A 1 86 ? 16.713 -9.772 -25.448 1.00 92.75 86 VAL A N 1
ATOM 682 C CA . VAL A 1 86 ? 17.550 -9.016 -26.395 1.00 92.75 86 VAL A CA 1
ATOM 683 C C . VAL A 1 86 ? 18.497 -8.031 -25.707 1.00 92.75 86 VAL A C 1
ATOM 685 O O . VAL A 1 86 ? 19.431 -7.529 -26.335 1.00 92.75 86 VAL A O 1
ATOM 688 N N . LEU A 1 87 ? 18.285 -7.752 -24.417 1.00 91.31 87 LEU A N 1
ATOM 689 C CA . LEU A 1 87 ? 19.119 -6.838 -23.643 1.00 91.31 87 LEU A CA 1
ATOM 690 C C . LEU A 1 87 ? 20.359 -7.537 -23.059 1.00 91.31 87 LEU A C 1
ATOM 692 O O . LEU A 1 87 ? 20.322 -8.714 -22.685 1.00 91.31 87 LEU A O 1
ATOM 696 N N . PRO A 1 88 ? 21.477 -6.812 -22.877 1.00 95.00 88 PRO A N 1
ATOM 697 C CA . PRO A 1 88 ? 22.621 -7.329 -22.143 1.00 95.00 88 PRO A CA 1
ATOM 698 C C . PRO A 1 88 ? 22.234 -7.771 -20.725 1.00 95.00 88 PRO A C 1
ATOM 700 O O . PRO A 1 88 ? 21.559 -7.046 -19.992 1.00 95.00 88 PRO A O 1
ATOM 703 N N . LYS A 1 89 ? 22.771 -8.909 -20.261 1.00 92.62 89 LYS A N 1
ATOM 704 C CA . LYS A 1 89 ? 22.498 -9.448 -18.909 1.00 92.62 89 LYS A CA 1
ATOM 705 C C . LYS A 1 89 ? 22.728 -8.435 -17.778 1.00 92.62 89 LYS A C 1
ATOM 707 O O . LYS A 1 89 ? 22.055 -8.486 -16.752 1.00 92.62 89 LYS A O 1
ATOM 712 N N . LYS A 1 90 ? 23.680 -7.510 -17.956 1.00 94.81 90 LYS A N 1
ATOM 713 C CA . LYS A 1 90 ? 23.945 -6.423 -16.998 1.00 94.81 90 LYS A CA 1
ATOM 714 C C . LYS A 1 90 ? 22.768 -5.449 -16.890 1.00 94.81 90 LYS A C 1
ATOM 716 O O . LYS A 1 90 ? 22.443 -5.027 -15.785 1.00 94.81 90 LYS A O 1
ATOM 721 N N . GLU A 1 91 ? 22.136 -5.109 -18.007 1.00 92.06 91 GLU A N 1
ATOM 722 C CA . GLU A 1 91 ? 20.992 -4.195 -18.051 1.00 92.06 91 GLU A CA 1
ATOM 723 C C . GLU A 1 91 ? 19.746 -4.856 -17.467 1.00 92.06 91 GLU A C 1
ATOM 725 O O . GLU A 1 91 ? 19.091 -4.270 -16.607 1.00 92.06 91 GLU A O 1
ATOM 730 N N . VAL A 1 92 ? 19.502 -6.124 -17.809 1.00 92.00 92 VAL A N 1
ATOM 731 C CA . VAL A 1 92 ? 18.441 -6.938 -17.191 1.00 92.00 92 VAL A CA 1
ATOM 732 C C . VAL A 1 92 ? 18.605 -6.993 -15.667 1.00 92.00 92 VAL A C 1
ATOM 734 O O . VAL A 1 92 ? 17.646 -6.796 -14.923 1.00 92.00 92 VAL A O 1
ATOM 737 N N . ALA A 1 93 ? 19.831 -7.182 -15.167 1.00 93.56 93 ALA A N 1
ATOM 738 C CA . ALA A 1 93 ? 20.094 -7.185 -13.727 1.00 93.56 93 ALA A CA 1
ATOM 739 C C . ALA A 1 93 ? 19.798 -5.830 -13.054 1.00 93.56 93 ALA A C 1
ATOM 741 O O . ALA A 1 93 ? 19.378 -5.801 -11.897 1.00 93.56 93 ALA A O 1
ATOM 742 N N . LEU A 1 94 ? 20.005 -4.708 -13.751 1.00 93.62 94 LEU A N 1
ATOM 743 C CA . LEU A 1 94 ? 19.647 -3.378 -13.249 1.00 93.62 94 LEU A CA 1
ATOM 744 C C . LEU A 1 94 ? 18.131 -3.164 -13.235 1.00 93.62 94 LEU A C 1
ATOM 746 O O . LEU A 1 94 ? 17.617 -2.619 -12.260 1.00 93.62 94 LEU A O 1
ATOM 750 N N . LEU A 1 95 ? 17.418 -3.623 -14.266 1.00 91.81 95 LEU A N 1
ATOM 751 C CA . LEU A 1 95 ? 15.954 -3.568 -14.324 1.00 91.81 95 LEU A CA 1
ATOM 752 C C . LEU A 1 95 ? 15.321 -4.409 -13.208 1.00 91.81 95 LEU A C 1
ATOM 754 O O . LEU A 1 95 ? 14.443 -3.921 -12.499 1.00 91.81 95 LEU A O 1
ATOM 758 N N . ASN A 1 96 ? 15.849 -5.607 -12.952 1.00 90.75 96 ASN A N 1
ATOM 759 C CA . ASN A 1 96 ? 15.397 -6.468 -11.855 1.00 90.75 96 ASN A CA 1
ATOM 760 C C . ASN A 1 96 ? 15.623 -5.866 -10.462 1.00 90.75 96 ASN A C 1
ATOM 762 O O . ASN A 1 96 ? 14.866 -6.165 -9.547 1.00 90.75 96 ASN A O 1
ATOM 766 N N . LYS A 1 97 ? 16.628 -5.000 -10.282 1.00 91.12 97 LYS A N 1
ATOM 767 C CA . LYS A 1 97 ? 16.834 -4.270 -9.017 1.00 91.12 97 LYS A CA 1
ATOM 768 C C . LYS A 1 97 ? 15.847 -3.118 -8.805 1.00 91.12 97 LYS A C 1
ATOM 770 O O . LYS A 1 97 ? 15.748 -2.621 -7.688 1.00 91.12 97 LYS A O 1
ATOM 775 N N . GLN A 1 98 ? 15.202 -2.635 -9.868 1.00 86.19 98 GLN A N 1
ATOM 776 C CA . GLN A 1 98 ? 14.203 -1.561 -9.797 1.00 86.19 98 GLN A CA 1
ATOM 777 C C . GLN A 1 98 ? 12.787 -2.086 -9.523 1.00 86.19 98 GLN A C 1
ATOM 779 O O . GLN A 1 98 ? 11.917 -1.289 -9.166 1.00 86.19 98 GLN A O 1
ATOM 784 N N . ARG A 1 99 ? 12.571 -3.389 -9.722 1.00 80.62 99 ARG A N 1
ATOM 785 C CA . ARG A 1 99 ? 11.343 -4.115 -9.395 1.00 80.62 99 ARG A CA 1
ATOM 786 C C . ARG A 1 99 ? 11.206 -4.303 -7.885 1.00 80.62 99 ARG A C 1
ATOM 788 O O . ARG A 1 99 ? 10.058 -4.176 -7.408 1.00 80.62 99 ARG A O 1
#

Secondary structure (DSSP, 8-state):
-HHHHHHHHHHHHHHHHHHHTT---EEE--SHHHHHHHHHHHHHTT-EEE-SPPPTTTTT-HHHHHHHHHHHHHHHHHHHTTHHHHS-HHHHHHHHHH-

pLDDT: mean 93.93, std 3.26, range [74.81, 97.5]

Organism: NCBI:txid408170

Sequence (99 aa):
LQQTVKYADQAYDFMRDAAANDAVILFVGTKKQAADAVAEEAVRAGQYFINHRWLGGTLTNWGTIQKRIARLKEIKRMEEDGTFEVLPKKEVALLNKQR

Foldseek 3Di:
DVVVVVVVVVVVVVVVVCVVVVHADEFEAQDPVCLVVSVVVCVVVVHHYDHHDDDPCVPPVVVVVVVLVVLVVVLVVCVVVCVLVVDDPVVNVVSVVSD

InterPro domains:
  IPR001865 Small ribosomal subunit protein uS2 [PF00318] (1-98)
  IPR001865 Small ribosomal subunit protein uS2 [cd01425] (1-77)
  IPR005706 Small ribosomal subunit protein uS2, bacteria/mitochondria/plastid [PTHR12534] (1-73)
  IPR005706 Small ribosomal subunit protein uS2, bacteria/mitochondria/plastid [TIGR01011] (1-98)
  IPR023591 Small ribosomal subunit protein uS2, flavodoxin-like domain superfamily [SSF52313] (1-98)

Radius of gyration: 19.05 Å; chains: 1; bounding box: 46×25×54 Å